Protein AF-A0A2L2SQJ0-F1 (afdb_monomer)

pLDDT: mean 79.24, std 16.62, range [33.16, 96.06]

Foldseek 3Di:
DDDDPVVVPPPDPDDDDDDDDPPPPPPPDDPVNVVVVVVVVVVVVVVVVVVVVVVVVVVVVVVVVVVVLVVVLVVLVVVVVVLVVVLVVLPPVVVLVVLVVVCVVCVVDVVSVVVSVVSVVSNVVSVVVCVVSVVVSVVVVVVSVVVVVVD

Structure (mmCIF, N/CA/C/O backbone):
data_AF-A0A2L2SQJ0-F1
#
_entry.id   AF-A0A2L2SQJ0-F1
#
loop_
_atom_site.group_PDB
_atom_site.id
_atom_site.type_symbol
_atom_site.label_atom_id
_atom_site.label_alt_id
_atom_site.label_comp_id
_atom_site.label_asym_id
_atom_site.label_entity_id
_atom_site.label_seq_id
_atom_site.pdbx_PDB_ins_code
_atom_site.Cartn_x
_atom_site.Cartn_y
_atom_site.Cartn_z
_atom_site.occupancy
_atom_site.B_iso_or_equiv
_atom_site.auth_seq_id
_atom_site.auth_comp_id
_atom_site.auth_asym_id
_atom_site.auth_atom_id
_atom_site.pdbx_PDB_model_num
ATOM 1 N N . MET A 1 1 ? 23.913 19.369 -49.524 1.00 33.16 1 MET A N 1
ATOM 2 C CA . MET A 1 1 ? 22.709 18.789 -48.890 1.00 33.16 1 MET A CA 1
ATOM 3 C C . MET A 1 1 ? 22.679 17.298 -49.191 1.00 33.16 1 MET A C 1
ATOM 5 O O . MET A 1 1 ? 22.721 16.979 -50.375 1.00 33.16 1 MET A O 1
ATOM 9 N N . PRO A 1 2 ? 22.687 16.391 -48.198 1.00 42.44 2 PRO A N 1
ATOM 10 C CA . PRO A 1 2 ? 22.600 14.960 -48.468 1.00 42.44 2 PRO A CA 1
ATOM 11 C C . PRO A 1 2 ? 21.131 14.543 -48.624 1.00 42.44 2 PRO A C 1
ATOM 13 O O . PRO A 1 2 ? 20.266 14.949 -47.846 1.00 42.44 2 PRO A O 1
ATOM 16 N N . LEU A 1 3 ? 20.850 13.772 -49.674 1.00 44.19 3 LEU A N 1
ATOM 17 C CA . LEU A 1 3 ? 19.524 13.240 -49.978 1.00 44.19 3 LEU A CA 1
ATOM 18 C C . LEU A 1 3 ? 19.154 12.162 -48.954 1.00 44.19 3 LEU A C 1
ATOM 20 O O . LEU A 1 3 ? 19.859 11.176 -48.778 1.00 44.19 3 LEU A O 1
ATOM 24 N N . SER A 1 4 ? 18.031 12.383 -48.273 1.00 62.31 4 SER A N 1
ATOM 25 C CA . SER A 1 4 ? 17.429 11.460 -47.312 1.00 62.31 4 SER A CA 1
ATOM 26 C C . SER A 1 4 ? 17.018 10.139 -47.980 1.00 62.31 4 SER A C 1
ATOM 28 O O . SER A 1 4 ? 16.470 10.132 -49.087 1.00 62.31 4 SER A O 1
ATOM 30 N N . ILE A 1 5 ? 17.178 9.037 -47.238 1.00 59.03 5 ILE A N 1
ATOM 31 C CA . ILE A 1 5 ? 16.696 7.669 -47.527 1.00 59.03 5 ILE A CA 1
ATOM 32 C C . ILE A 1 5 ? 15.211 7.626 -47.952 1.00 59.03 5 ILE A C 1
ATOM 34 O O . ILE A 1 5 ? 14.778 6.683 -48.613 1.00 59.03 5 ILE A O 1
ATOM 38 N N . LYS A 1 6 ? 14.428 8.683 -47.685 1.00 53.22 6 LYS A N 1
ATOM 39 C CA . LYS A 1 6 ? 13.065 8.854 -48.220 1.00 53.22 6 LYS A CA 1
ATOM 40 C C . LYS A 1 6 ? 12.962 8.747 -49.749 1.00 53.22 6 LYS A C 1
ATOM 42 O O . LYS A 1 6 ? 11.881 8.428 -50.237 1.00 53.22 6 LYS A O 1
ATOM 47 N N . SER A 1 7 ? 14.035 8.985 -50.5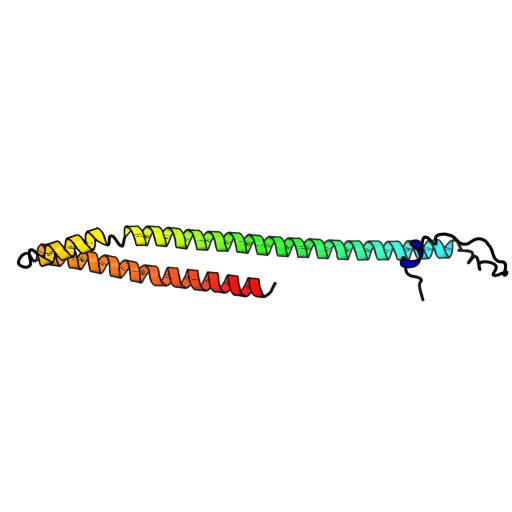08 1.00 54.38 7 SER A N 1
ATOM 48 C CA . SER A 1 7 ? 13.983 8.888 -51.977 1.00 54.38 7 SER A CA 1
ATOM 49 C C . SER A 1 7 ? 13.904 7.451 -52.515 1.00 54.38 7 SER A C 1
ATOM 51 O O . SER A 1 7 ? 13.405 7.259 -53.621 1.00 54.38 7 SER A O 1
ATOM 53 N N . MET A 1 8 ? 14.301 6.436 -51.737 1.00 56.53 8 MET A N 1
ATOM 54 C CA . MET A 1 8 ? 14.323 5.039 -52.201 1.00 56.53 8 MET A CA 1
ATOM 55 C C . MET A 1 8 ? 12.944 4.358 -52.236 1.00 56.53 8 MET A C 1
ATOM 57 O O . MET A 1 8 ? 12.812 3.287 -52.816 1.00 56.53 8 MET A O 1
ATOM 61 N N . PHE A 1 9 ? 11.901 4.977 -51.668 1.00 50.19 9 PHE A N 1
ATOM 62 C CA . PHE A 1 9 ? 10.559 4.380 -51.567 1.00 50.19 9 PHE A CA 1
ATOM 63 C C . PHE A 1 9 ? 9.491 5.049 -52.446 1.00 50.19 9 PHE A C 1
ATOM 65 O O . PHE A 1 9 ? 8.297 4.846 -52.235 1.00 50.19 9 PHE A O 1
ATOM 72 N N . SER A 1 10 ? 9.883 5.831 -53.455 1.00 49.12 10 SER A N 1
ATOM 73 C CA . SER A 1 10 ? 8.925 6.350 -54.439 1.00 49.12 10 SER A CA 1
ATOM 74 C C . SER A 1 10 ? 8.737 5.360 -55.590 1.00 49.12 10 SER A C 1
ATOM 76 O O . SER A 1 10 ? 9.353 5.492 -56.644 1.00 49.12 10 SER A O 1
ATOM 78 N N . LEU A 1 11 ? 7.853 4.377 -55.396 1.00 45.09 11 LEU A N 1
ATOM 79 C CA . LEU A 1 11 ? 7.284 3.592 -56.493 1.00 45.09 11 LEU A CA 1
ATOM 80 C C . LEU A 1 11 ? 6.398 4.533 -57.335 1.00 45.09 11 LEU A C 1
ATOM 82 O O . LEU A 1 11 ? 5.225 4.748 -57.022 1.00 45.09 11 LEU A O 1
ATOM 86 N N . LYS A 1 12 ? 6.955 5.152 -58.380 1.00 49.97 12 LYS A N 1
ATOM 87 C CA . LYS A 1 12 ? 6.146 5.856 -59.382 1.00 49.97 12 LYS A CA 1
ATOM 88 C C . LYS A 1 12 ? 5.459 4.807 -60.256 1.00 49.97 12 LYS A C 1
ATOM 90 O O . LYS A 1 12 ? 6.095 4.175 -61.093 1.00 49.97 12 LYS A O 1
ATOM 95 N N . LYS A 1 13 ? 4.163 4.613 -60.009 1.00 46.69 13 LYS A N 1
ATOM 96 C CA . LYS A 1 13 ? 3.233 3.985 -60.950 1.00 46.69 13 LYS A CA 1
ATOM 97 C C . LYS A 1 13 ? 3.153 4.839 -62.220 1.00 46.69 13 LYS A C 1
ATOM 99 O O . LYS A 1 13 ? 3.061 6.058 -62.113 1.00 46.69 13 LYS A O 1
ATOM 104 N N . ASP A 1 14 ? 3.190 4.158 -63.361 1.00 46.44 14 ASP A N 1
ATOM 105 C CA . ASP A 1 14 ? 2.642 4.523 -64.671 1.00 46.44 14 ASP A CA 1
ATOM 106 C C . ASP A 1 14 ? 2.778 5.981 -65.139 1.00 46.44 14 ASP A C 1
ATOM 108 O O . ASP A 1 14 ? 1.966 6.815 -64.762 1.00 46.44 14 ASP A O 1
ATOM 112 N N . MET A 1 15 ? 3.695 6.251 -66.081 1.00 39.00 15 MET A N 1
ATOM 113 C CA . MET A 1 15 ? 3.410 7.040 -67.297 1.00 39.00 15 MET A CA 1
ATOM 114 C C . MET A 1 15 ? 4.435 6.718 -68.404 1.00 39.00 15 MET A C 1
ATOM 116 O O . MET A 1 15 ? 5.640 6.686 -68.168 1.00 39.00 15 MET A O 1
ATOM 120 N N . ALA A 1 16 ? 3.917 6.461 -69.608 1.00 39.16 16 ALA A N 1
ATOM 121 C CA . ALA A 1 16 ? 4.632 6.180 -70.857 1.00 39.16 16 ALA A CA 1
ATOM 122 C C . ALA A 1 16 ? 5.441 7.401 -71.380 1.00 39.16 16 ALA A C 1
ATOM 124 O O . ALA A 1 16 ? 5.247 8.514 -70.885 1.00 39.16 16 ALA A O 1
ATOM 125 N N . PRO A 1 17 ? 6.354 7.226 -72.361 1.00 46.12 17 PRO A N 1
ATOM 126 C CA . PRO A 1 17 ? 7.537 8.066 -72.503 1.00 46.12 17 PRO A CA 1
ATOM 127 C C . PRO A 1 17 ? 7.242 9.359 -73.265 1.00 46.12 17 PRO A C 1
ATOM 129 O O . PRO A 1 17 ? 6.619 9.341 -74.328 1.00 46.12 17 PRO A O 1
ATOM 132 N N . LYS A 1 18 ? 7.766 10.480 -72.762 1.00 39.72 18 LYS A N 1
ATOM 133 C CA . LYS A 1 18 ? 8.035 11.658 -73.586 1.00 39.72 18 LYS A CA 1
ATOM 134 C C . LYS A 1 18 ? 9.467 12.124 -73.365 1.00 39.72 18 LYS A C 1
ATOM 136 O O . LYS A 1 18 ? 9.903 12.343 -72.242 1.00 39.72 18 LYS A O 1
ATOM 141 N N . SER A 1 19 ? 10.142 12.183 -74.500 1.00 45.75 19 SER A N 1
ATOM 142 C CA . SER A 1 19 ? 11.443 12.746 -74.813 1.00 45.75 19 SER A CA 1
ATOM 143 C C . SER A 1 19 ? 11.666 14.134 -74.220 1.00 45.75 19 SER A C 1
ATOM 145 O O . SER A 1 19 ? 10.894 15.040 -74.516 1.00 45.75 19 SER A O 1
ATOM 147 N N . GLU A 1 20 ? 12.758 14.280 -73.480 1.00 43.19 20 GLU A N 1
ATOM 148 C CA . GLU A 1 20 ? 13.725 15.375 -73.579 1.00 43.19 20 GLU A CA 1
ATOM 149 C C . GLU A 1 20 ? 15.006 14.888 -72.887 1.00 43.19 20 GLU A C 1
ATOM 151 O O . GLU A 1 20 ? 14.964 14.241 -71.839 1.00 43.19 20 GLU A O 1
ATOM 156 N N . GLU A 1 21 ? 16.129 15.075 -73.570 1.00 48.62 21 GLU A N 1
ATOM 157 C CA . GLU A 1 21 ? 17.465 14.615 -73.204 1.00 48.62 21 GLU A CA 1
ATOM 158 C C . GLU A 1 21 ? 17.962 15.351 -71.951 1.00 48.62 21 GLU A C 1
ATOM 160 O O . GLU A 1 21 ? 18.689 16.333 -72.030 1.00 48.62 21 GLU A O 1
ATOM 165 N N . GLU A 1 22 ? 17.600 14.861 -70.771 1.00 42.00 22 GLU A N 1
ATOM 166 C CA . GLU A 1 22 ? 18.478 14.972 -69.612 1.00 42.00 22 GLU A CA 1
ATOM 167 C C . GLU A 1 22 ? 19.201 13.636 -69.497 1.00 42.00 22 GLU A C 1
ATOM 169 O O . GLU A 1 22 ? 18.671 12.664 -68.950 1.00 42.00 22 GLU A O 1
ATOM 174 N N . GLU A 1 23 ? 20.410 13.563 -70.067 1.00 41.09 23 GLU A N 1
ATOM 175 C CA . GLU A 1 23 ? 21.350 12.508 -69.702 1.00 41.09 23 GLU A CA 1
ATOM 176 C C . GLU A 1 23 ? 21.356 12.432 -68.170 1.00 41.09 23 GLU A C 1
ATOM 178 O O . GLU A 1 23 ? 21.618 13.450 -67.513 1.00 41.09 23 GLU A O 1
ATOM 183 N N . PRO A 1 24 ? 21.030 11.278 -67.556 1.00 47.62 24 PRO A N 1
ATOM 184 C CA . PRO A 1 24 ? 21.178 11.168 -66.123 1.00 47.62 24 PRO A CA 1
ATOM 185 C C . PRO A 1 24 ? 22.649 11.458 -65.861 1.00 47.62 24 PRO A C 1
ATOM 187 O O . PRO A 1 24 ? 23.511 10.753 -66.381 1.00 47.62 24 PRO A O 1
ATOM 190 N N . ILE A 1 25 ? 22.946 12.513 -65.098 1.00 52.41 25 ILE A N 1
ATOM 191 C CA . ILE A 1 25 ? 24.295 12.747 -64.592 1.00 52.41 25 ILE A CA 1
ATOM 192 C C . ILE A 1 25 ? 24.599 11.537 -63.711 1.00 52.41 25 ILE A C 1
ATOM 194 O O . ILE A 1 25 ? 24.292 11.511 -62.515 1.00 52.41 25 ILE A O 1
ATOM 198 N N . VAL A 1 26 ? 25.150 10.492 -64.327 1.00 54.00 26 VAL A N 1
ATOM 199 C CA . VAL A 1 26 ? 25.660 9.316 -63.652 1.00 54.00 26 VAL A CA 1
ATOM 200 C C . VAL A 1 26 ? 26.899 9.827 -62.949 1.00 54.00 26 VAL A C 1
ATOM 202 O O . VAL A 1 26 ? 27.984 9.887 -63.521 1.00 54.00 26 VAL A O 1
ATOM 205 N N . LYS A 1 27 ? 26.727 10.283 -61.706 1.00 61.47 27 LYS A N 1
ATOM 206 C CA . LYS A 1 27 ? 27.853 10.516 -60.811 1.00 61.47 27 LYS A CA 1
ATOM 207 C C . LYS A 1 27 ? 28.622 9.204 -60.767 1.00 61.47 27 LYS A C 1
ATOM 209 O O . LYS A 1 27 ? 28.145 8.232 -60.184 1.00 61.47 27 LYS A O 1
ATOM 214 N N . SER A 1 28 ? 29.766 9.157 -61.442 1.00 69.31 28 SER A N 1
ATOM 215 C CA . SER A 1 28 ? 30.630 7.989 -61.427 1.00 69.31 28 SER A CA 1
ATOM 216 C C . SER A 1 28 ? 31.212 7.900 -60.024 1.00 69.31 28 SER A C 1
ATOM 218 O O . SER A 1 28 ? 32.145 8.629 -59.686 1.00 69.31 28 SER A O 1
ATOM 220 N N . TYR A 1 29 ? 30.607 7.065 -59.187 1.00 74.69 29 TYR A N 1
ATOM 221 C CA . TYR A 1 29 ? 31.142 6.775 -57.869 1.00 74.69 29 TYR A CA 1
ATOM 222 C C . TYR A 1 29 ? 32.547 6.203 -58.029 1.00 74.69 29 TYR A C 1
ATOM 224 O O . TYR A 1 29 ? 32.767 5.226 -58.749 1.00 74.69 29 TYR A O 1
ATOM 232 N N . THR A 1 30 ? 33.509 6.827 -57.362 1.00 86.38 30 THR A N 1
ATOM 233 C CA . THR A 1 30 ? 34.872 6.318 -57.302 1.00 86.38 30 THR A CA 1
ATOM 234 C C . THR A 1 30 ? 34.999 5.325 -56.154 1.00 86.38 30 THR A C 1
ATOM 236 O O . THR A 1 30 ? 34.246 5.349 -55.180 1.00 86.38 30 THR A O 1
ATOM 239 N N . MET A 1 31 ? 36.015 4.466 -56.211 1.00 86.69 31 MET A N 1
ATOM 240 C CA . MET A 1 31 ? 36.330 3.560 -55.101 1.00 86.69 31 MET A CA 1
ATOM 241 C C . MET A 1 31 ? 36.561 4.307 -53.770 1.00 86.69 31 MET A C 1
ATOM 243 O O . MET A 1 31 ? 36.336 3.754 -52.695 1.00 86.69 31 MET A O 1
ATOM 247 N N . ASN A 1 32 ? 36.996 5.570 -53.824 1.00 88.19 32 ASN A N 1
ATOM 248 C CA . ASN A 1 32 ? 37.181 6.404 -52.638 1.00 88.19 32 ASN A CA 1
ATOM 249 C C . ASN A 1 32 ? 35.849 6.875 -52.037 1.00 88.19 32 ASN A C 1
ATOM 251 O O . ASN A 1 32 ? 35.749 6.948 -50.812 1.00 88.19 32 ASN A O 1
ATOM 255 N N . ASP A 1 33 ? 34.827 7.119 -52.861 1.00 89.06 33 ASP A N 1
ATOM 256 C CA . ASP A 1 33 ? 33.484 7.481 -52.391 1.00 89.06 33 ASP A CA 1
ATOM 257 C C . ASP A 1 33 ? 32.858 6.323 -51.604 1.00 89.06 33 ASP A C 1
ATOM 259 O O . ASP A 1 33 ? 32.386 6.522 -50.486 1.00 89.06 33 ASP A O 1
ATOM 263 N N . TYR A 1 34 ? 32.980 5.091 -52.112 1.00 88.94 34 TYR A N 1
ATOM 264 C CA . TYR A 1 34 ? 32.523 3.892 -51.400 1.00 88.94 34 TYR A CA 1
ATOM 265 C C . TYR A 1 34 ? 33.276 3.645 -50.092 1.00 88.94 34 TYR A C 1
ATOM 267 O O . TYR A 1 34 ? 32.673 3.246 -49.098 1.00 88.94 34 TYR A O 1
ATOM 275 N N . LYS A 1 35 ? 34.596 3.875 -50.061 1.00 91.38 35 LYS A N 1
ATOM 276 C CA . LYS A 1 35 ? 35.378 3.746 -48.821 1.00 91.38 35 LYS A CA 1
ATOM 277 C C . LYS A 1 35 ? 34.907 4.737 -47.763 1.00 91.38 35 LYS A C 1
ATOM 279 O O . LYS A 1 35 ? 34.755 4.351 -46.609 1.00 91.38 35 LYS A O 1
ATOM 284 N N . LYS A 1 36 ? 34.663 5.988 -48.158 1.00 92.31 36 LYS A N 1
ATOM 285 C CA . LYS A 1 36 ? 34.181 7.030 -47.252 1.00 92.31 36 LYS A CA 1
ATOM 286 C C . LYS A 1 36 ? 32.783 6.710 -46.725 1.00 92.31 36 LYS A C 1
ATOM 288 O O . LYS A 1 36 ? 32.587 6.720 -45.518 1.00 92.31 36 LYS A O 1
ATOM 293 N N . GLU A 1 37 ? 31.857 6.346 -47.608 1.00 92.00 37 GLU A N 1
ATOM 294 C CA . GLU A 1 37 ? 30.497 5.956 -47.224 1.00 92.00 37 GLU A CA 1
ATOM 295 C C . GLU A 1 37 ? 30.495 4.754 -46.268 1.00 92.00 37 GLU A C 1
ATOM 297 O O . GLU A 1 37 ? 29.756 4.740 -45.291 1.00 92.00 37 GLU A O 1
ATOM 302 N N . ASN A 1 38 ? 31.375 3.772 -46.481 1.00 93.56 38 ASN A N 1
ATOM 303 C CA . ASN A 1 38 ? 31.487 2.617 -45.592 1.00 93.56 38 ASN A CA 1
ATOM 304 C C . ASN A 1 38 ? 32.011 3.000 -44.191 1.00 93.56 38 ASN A C 1
ATOM 306 O O . ASN A 1 38 ? 31.525 2.480 -43.189 1.00 93.56 38 ASN A O 1
ATOM 310 N N . GLU A 1 39 ? 32.968 3.927 -44.089 1.00 94.31 39 GLU A N 1
ATOM 311 C CA . GLU A 1 39 ? 33.427 4.441 -42.787 1.00 94.31 39 GLU A CA 1
ATOM 312 C C . GLU A 1 39 ? 32.368 5.309 -42.088 1.00 94.31 39 GLU A C 1
ATOM 314 O O . GLU A 1 39 ? 32.177 5.184 -40.874 1.00 94.31 39 GLU A O 1
ATOM 319 N N . ASP A 1 40 ? 31.621 6.116 -42.847 1.00 94.12 40 ASP A N 1
ATOM 320 C CA . ASP A 1 40 ? 30.501 6.909 -42.329 1.00 94.12 40 ASP A CA 1
ATOM 321 C C . ASP A 1 40 ? 29.392 5.985 -41.787 1.00 94.12 40 ASP A C 1
ATOM 323 O O . ASP A 1 40 ? 28.925 6.164 -40.658 1.00 94.12 40 ASP A O 1
ATOM 327 N N . LEU A 1 41 ? 29.046 4.922 -42.525 1.00 94.31 41 LEU A N 1
ATOM 328 C CA . LEU A 1 41 ? 28.074 3.910 -42.098 1.00 94.31 41 LEU A CA 1
ATOM 329 C C . LEU A 1 41 ? 28.540 3.140 -40.857 1.00 94.31 41 LEU A C 1
ATOM 331 O O . LEU A 1 41 ? 27.739 2.889 -39.958 1.00 94.31 41 LEU A O 1
ATOM 335 N N . LYS A 1 42 ? 29.827 2.785 -40.752 1.00 95.44 42 LYS A N 1
ATOM 336 C CA . LYS A 1 42 ? 30.372 2.158 -39.533 1.00 95.44 42 LYS A CA 1
ATOM 337 C C . LYS A 1 42 ? 30.251 3.081 -38.323 1.00 95.44 42 LYS A C 1
ATOM 339 O O . LYS A 1 42 ? 29.880 2.618 -37.240 1.00 95.44 42 LYS A O 1
ATOM 344 N N . CYS A 1 43 ? 30.543 4.371 -38.496 1.00 94.69 43 CYS A N 1
ATOM 345 C CA . CYS A 1 43 ? 30.363 5.367 -37.443 1.00 94.69 43 CYS A CA 1
ATOM 346 C C . CYS A 1 43 ? 28.891 5.472 -37.025 1.00 94.69 43 CYS A C 1
ATOM 348 O O . CYS A 1 43 ? 28.591 5.444 -35.830 1.00 94.69 43 CYS A O 1
ATOM 350 N N . GLU A 1 44 ? 27.970 5.531 -37.987 1.00 95.88 44 GLU A N 1
ATOM 351 C CA . GLU A 1 44 ? 26.534 5.614 -37.715 1.00 95.88 44 GLU A CA 1
ATOM 352 C C . GLU A 1 44 ? 26.007 4.356 -37.012 1.00 95.88 44 GLU A C 1
ATOM 354 O O . GLU A 1 44 ? 25.312 4.467 -36.001 1.00 95.88 44 GLU A O 1
ATOM 359 N N . ILE A 1 45 ? 26.411 3.160 -37.457 1.00 95.12 45 ILE A N 1
ATOM 360 C CA . ILE A 1 45 ? 26.074 1.888 -36.798 1.00 95.12 45 ILE A CA 1
ATOM 361 C C . ILE A 1 45 ? 26.529 1.904 -35.338 1.00 95.12 45 ILE A C 1
ATOM 363 O O . ILE A 1 45 ? 25.756 1.531 -34.455 1.00 95.12 45 ILE A O 1
ATOM 367 N N . LYS A 1 46 ? 27.752 2.369 -35.061 1.00 96.06 46 LYS A N 1
ATOM 368 C CA . LYS A 1 46 ? 28.273 2.450 -33.691 1.00 96.06 46 LYS A CA 1
ATOM 369 C C . LYS A 1 46 ? 27.440 3.400 -32.826 1.00 96.06 46 LYS A C 1
ATOM 371 O O . LYS A 1 46 ? 27.059 3.040 -31.713 1.00 96.06 46 LYS A O 1
ATOM 376 N N . ILE A 1 47 ? 27.097 4.580 -33.346 1.00 96.00 47 ILE A N 1
ATOM 377 C CA . ILE A 1 47 ? 26.254 5.555 -32.637 1.00 96.00 47 ILE A CA 1
ATOM 378 C C . ILE A 1 47 ? 24.867 4.966 -32.361 1.00 96.00 47 ILE A C 1
ATOM 380 O O . ILE A 1 47 ? 24.356 5.079 -31.246 1.00 96.00 47 ILE A O 1
ATOM 384 N N . LEU A 1 48 ? 24.260 4.308 -33.350 1.00 95.00 48 LEU A N 1
ATOM 385 C CA . LEU A 1 48 ? 22.949 3.677 -33.202 1.00 95.00 48 LEU A CA 1
ATOM 386 C C . LEU A 1 48 ? 22.978 2.537 -32.178 1.00 95.00 48 LEU A C 1
ATOM 388 O O . LEU A 1 48 ? 22.055 2.426 -31.373 1.00 95.00 48 LEU A O 1
ATOM 392 N N . GLN A 1 49 ? 24.042 1.731 -32.148 1.00 95.56 49 GLN A N 1
ATOM 393 C CA . GLN A 1 49 ? 24.233 0.686 -31.137 1.00 95.56 49 GLN A CA 1
ATOM 394 C C . GLN A 1 49 ? 24.358 1.271 -29.725 1.00 95.56 49 GLN A C 1
ATOM 396 O O . GLN A 1 49 ? 23.718 0.775 -28.793 1.00 95.56 49 GLN A O 1
ATOM 401 N N . GLU A 1 50 ? 25.123 2.350 -29.553 1.00 94.88 50 GLU A N 1
ATOM 402 C CA . GLU A 1 50 ? 25.236 3.047 -28.268 1.00 94.88 50 GLU A CA 1
ATOM 403 C C . GLU A 1 50 ? 23.888 3.638 -27.827 1.00 94.88 50 GLU A C 1
ATOM 405 O O . GLU A 1 50 ? 23.480 3.478 -26.673 1.00 94.88 50 GLU A O 1
ATOM 410 N N . GLN A 1 51 ? 23.152 4.275 -28.742 1.00 95.25 51 GLN A N 1
ATOM 411 C CA . GLN A 1 51 ? 21.822 4.821 -28.460 1.00 95.25 51 GLN A CA 1
ATOM 412 C C . GLN A 1 51 ? 20.811 3.728 -28.102 1.00 95.25 51 GLN A C 1
ATOM 414 O O . GLN A 1 51 ? 20.042 3.898 -27.152 1.00 95.25 51 GLN A O 1
ATOM 419 N N . LEU A 1 52 ? 20.816 2.607 -28.827 1.00 94.56 52 LEU A N 1
ATOM 420 C CA . LEU A 1 52 ? 19.950 1.465 -28.551 1.00 94.56 52 LEU A CA 1
ATOM 421 C C . LEU A 1 52 ? 20.247 0.884 -27.168 1.00 94.56 52 LEU A C 1
ATOM 423 O O . LEU A 1 52 ? 19.323 0.670 -26.387 1.00 94.56 52 LEU A O 1
ATOM 427 N N . THR A 1 53 ? 21.528 0.714 -26.840 1.00 94.31 53 THR A N 1
ATOM 428 C CA . THR A 1 53 ? 21.968 0.206 -25.534 1.00 94.31 53 THR A CA 1
ATOM 429 C C . THR A 1 53 ? 21.499 1.118 -24.403 1.00 94.31 53 THR A C 1
ATOM 431 O O . THR A 1 53 ? 20.925 0.644 -23.425 1.00 94.31 53 THR A O 1
ATOM 434 N N . ARG A 1 54 ? 21.654 2.441 -24.554 1.00 93.69 54 ARG A N 1
ATOM 435 C CA . ARG A 1 54 ? 21.163 3.420 -23.567 1.00 93.69 54 ARG A CA 1
ATOM 436 C C . ARG A 1 54 ? 19.647 3.368 -23.403 1.00 93.69 54 ARG A C 1
ATOM 438 O O . ARG A 1 54 ? 19.159 3.365 -22.280 1.00 93.69 54 ARG A O 1
ATOM 445 N N . ARG A 1 55 ? 18.891 3.306 -24.504 1.00 93.62 55 ARG A N 1
ATOM 446 C CA . ARG A 1 55 ? 17.423 3.189 -24.444 1.00 93.62 55 ARG A CA 1
ATOM 447 C C . ARG A 1 55 ? 16.987 1.901 -23.758 1.00 93.62 55 ARG A C 1
ATOM 449 O O . ARG A 1 55 ? 16.055 1.934 -22.963 1.00 93.62 55 ARG A O 1
ATOM 456 N N . PHE A 1 56 ? 17.667 0.795 -24.048 1.00 93.62 56 PHE A N 1
ATOM 457 C CA . PHE A 1 56 ? 17.390 -0.491 -23.422 1.00 93.62 56 PHE A CA 1
ATOM 458 C C . PHE A 1 56 ? 17.663 -0.455 -21.916 1.00 93.62 56 PHE A C 1
ATOM 460 O O . PHE A 1 56 ? 16.830 -0.910 -21.138 1.00 93.62 56 PHE A O 1
ATOM 467 N N . GLN A 1 57 ? 18.780 0.147 -21.498 1.00 94.62 57 GLN A N 1
ATOM 468 C CA . GLN A 1 57 ? 19.092 0.304 -20.080 1.00 94.62 57 GLN A CA 1
ATOM 469 C C . GLN A 1 57 ? 18.053 1.179 -19.369 1.00 94.62 57 GLN A C 1
ATOM 471 O O . GLN A 1 57 ? 17.496 0.752 -18.366 1.00 94.62 57 GLN A O 1
ATOM 476 N N . ASN A 1 58 ? 17.697 2.331 -19.945 1.00 92.56 58 ASN A N 1
ATOM 477 C CA . ASN A 1 58 ? 16.662 3.199 -19.381 1.00 92.56 58 ASN A CA 1
ATOM 478 C C . ASN A 1 58 ? 15.313 2.473 -19.243 1.00 92.56 58 ASN A C 1
ATOM 480 O O . ASN A 1 58 ? 14.620 2.645 -18.245 1.00 92.56 58 ASN A O 1
ATOM 484 N N . ALA A 1 59 ? 14.930 1.657 -20.232 1.00 90.81 59 ALA A N 1
ATOM 485 C CA . ALA A 1 59 ? 13.698 0.875 -20.166 1.00 90.81 59 ALA A CA 1
ATOM 486 C C . ALA A 1 59 ? 13.739 -0.161 -19.031 1.00 90.81 59 ALA A C 1
ATOM 488 O O . ALA A 1 59 ? 12.752 -0.314 -18.314 1.00 90.81 59 ALA A O 1
ATOM 489 N N . ARG A 1 60 ? 14.885 -0.826 -18.833 1.00 92.12 60 ARG A N 1
ATOM 490 C CA . ARG A 1 60 ? 15.086 -1.761 -17.717 1.00 92.12 60 ARG A CA 1
ATOM 491 C C . ARG A 1 60 ? 15.040 -1.074 -16.360 1.00 92.12 60 ARG A C 1
ATOM 493 O O . ARG A 1 60 ? 14.449 -1.628 -15.440 1.00 92.12 60 ARG A O 1
ATOM 500 N N . ASP A 1 61 ? 15.642 0.103 -16.235 1.00 92.06 61 ASP A N 1
ATOM 501 C CA . ASP A 1 61 ? 15.644 0.856 -14.979 1.00 92.06 61 ASP A CA 1
ATOM 502 C C . ASP A 1 61 ? 14.213 1.287 -14.613 1.00 92.06 61 ASP A C 1
ATOM 504 O O . ASP A 1 61 ? 13.768 1.081 -13.487 1.00 92.06 61 ASP A O 1
ATOM 508 N N . VAL A 1 62 ? 13.434 1.761 -15.595 1.00 89.38 62 VAL A N 1
ATOM 509 C CA . VAL A 1 62 ? 12.009 2.082 -15.403 1.00 89.38 62 VAL A CA 1
ATOM 510 C C . VAL A 1 62 ? 11.195 0.841 -15.024 1.00 89.38 62 VAL A C 1
ATOM 512 O O . VAL A 1 62 ? 10.357 0.905 -14.124 1.00 89.38 62 VAL A O 1
ATOM 515 N N . GLU A 1 63 ? 11.423 -0.299 -15.682 1.00 90.75 63 GLU A N 1
ATOM 516 C CA . GLU A 1 63 ? 10.756 -1.557 -15.327 1.00 90.75 63 GLU A CA 1
ATOM 517 C C . GLU A 1 63 ? 11.076 -1.970 -13.884 1.00 90.75 63 GLU A C 1
ATOM 519 O O . GLU A 1 63 ? 10.175 -2.347 -13.127 1.00 90.75 63 GLU A O 1
ATOM 524 N N . HIS A 1 64 ? 12.341 -1.854 -13.484 1.00 91.56 64 HIS A N 1
ATOM 525 C CA . HIS A 1 64 ? 12.784 -2.155 -12.131 1.00 91.56 64 HIS A CA 1
ATOM 526 C C . HIS A 1 64 ? 12.097 -1.258 -11.092 1.00 91.56 64 HIS A C 1
ATOM 528 O O . HIS A 1 64 ? 11.496 -1.778 -10.149 1.00 91.56 64 HIS A O 1
ATOM 534 N N . ASP A 1 65 ? 12.074 0.058 -11.313 1.00 87.62 65 ASP A N 1
ATOM 535 C CA . ASP A 1 65 ? 11.403 1.027 -10.436 1.00 87.62 65 ASP A CA 1
ATOM 536 C C . ASP A 1 65 ? 9.903 0.721 -10.280 1.00 87.62 65 ASP A C 1
ATOM 538 O O . ASP A 1 65 ? 9.339 0.768 -9.176 1.00 87.62 65 ASP A O 1
ATOM 542 N N . VAL A 1 66 ? 9.232 0.361 -11.381 1.00 87.44 66 VAL A N 1
ATOM 543 C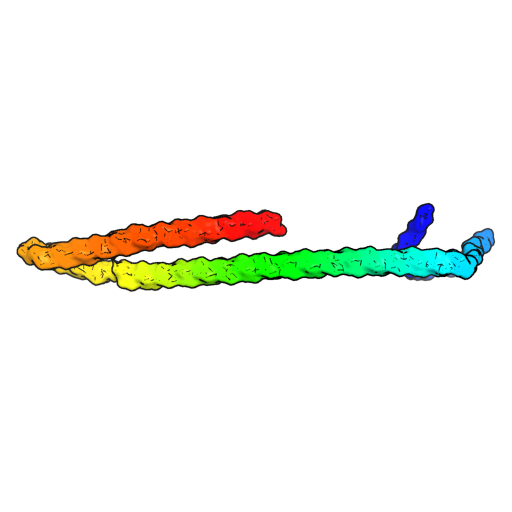 CA . VAL A 1 66 ? 7.814 -0.031 -11.371 1.00 87.44 66 VAL A CA 1
ATOM 544 C C . VAL A 1 66 ? 7.605 -1.305 -10.550 1.00 87.44 66 VAL A C 1
ATOM 546 O O . VAL A 1 66 ? 6.652 -1.383 -9.762 1.00 87.44 66 VAL A O 1
ATOM 549 N N . LEU A 1 67 ? 8.485 -2.300 -10.691 1.00 89.75 67 LEU A N 1
ATOM 550 C CA . LEU A 1 67 ? 8.420 -3.539 -9.916 1.00 89.75 67 LEU A CA 1
ATOM 551 C C . LEU A 1 67 ? 8.648 -3.285 -8.421 1.00 89.75 67 LEU A C 1
ATOM 553 O O . LEU A 1 67 ? 7.867 -3.784 -7.604 1.00 89.75 67 LEU A O 1
ATOM 557 N N . GLU A 1 68 ? 9.636 -2.472 -8.048 1.00 89.81 68 GLU A N 1
ATOM 558 C CA . GLU A 1 68 ? 9.868 -2.091 -6.651 1.00 89.81 68 GLU A CA 1
ATOM 559 C C . GLU A 1 68 ? 8.646 -1.390 -6.049 1.00 89.81 68 GLU A C 1
ATOM 561 O O . GLU A 1 68 ? 8.188 -1.732 -4.951 1.00 89.81 68 GLU A O 1
ATOM 566 N N . HIS A 1 69 ? 8.056 -0.445 -6.785 1.00 85.75 69 HIS A N 1
ATOM 567 C CA . HIS A 1 69 ? 6.833 0.231 -6.363 1.00 85.75 69 HIS A CA 1
ATOM 568 C C . HIS A 1 69 ? 5.661 -0.735 -6.191 1.00 85.75 69 HIS A C 1
ATOM 570 O O . HIS A 1 69 ? 4.935 -0.634 -5.197 1.00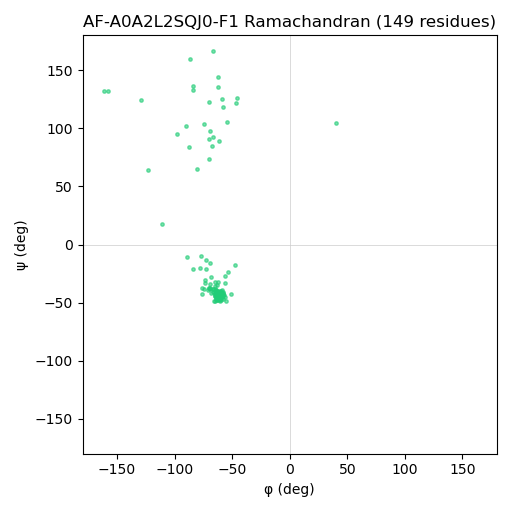 85.75 69 HIS A O 1
ATOM 576 N N . ARG A 1 70 ? 5.498 -1.707 -7.094 1.00 87.25 70 ARG A N 1
ATOM 577 C CA . ARG A 1 70 ? 4.459 -2.739 -6.986 1.00 87.25 70 ARG A CA 1
ATOM 578 C C . ARG A 1 70 ? 4.649 -3.606 -5.742 1.00 87.25 70 ARG A C 1
ATOM 580 O O . ARG A 1 70 ? 3.680 -3.869 -5.027 1.00 87.25 70 ARG A O 1
ATOM 587 N N . VAL A 1 71 ? 5.880 -4.031 -5.457 1.00 90.25 71 VAL A N 1
ATOM 588 C CA . VAL A 1 71 ? 6.205 -4.806 -4.248 1.00 90.25 71 VAL A CA 1
ATOM 589 C C . VAL A 1 71 ? 5.880 -3.998 -2.993 1.00 90.25 71 VAL A C 1
ATOM 591 O O . VAL A 1 71 ? 5.247 -4.516 -2.068 1.00 90.25 71 VAL A O 1
ATOM 594 N N . LEU A 1 72 ? 6.249 -2.715 -2.973 1.00 88.06 72 LEU A N 1
ATOM 595 C CA . LEU A 1 72 ? 5.998 -1.836 -1.836 1.00 88.06 72 LEU A CA 1
ATOM 596 C C . LEU A 1 72 ? 4.504 -1.639 -1.576 1.00 88.06 72 LEU A C 1
ATOM 598 O O . LEU A 1 72 ? 4.062 -1.762 -0.432 1.00 88.06 72 LEU A O 1
ATOM 602 N N . LEU A 1 73 ? 3.732 -1.396 -2.638 1.00 88.19 73 LEU A N 1
ATOM 603 C CA . LEU A 1 73 ? 2.284 -1.226 -2.572 1.00 88.19 73 LEU A CA 1
ATOM 604 C C . LEU A 1 73 ? 1.606 -2.494 -2.043 1.00 88.19 73 LEU A C 1
ATOM 606 O O . LEU A 1 73 ? 0.788 -2.419 -1.128 1.00 88.19 73 LEU A O 1
ATOM 610 N N . ASN A 1 74 ? 2.001 -3.663 -2.555 1.00 88.12 74 ASN A N 1
ATOM 611 C CA . ASN A 1 74 ? 1.494 -4.952 -2.086 1.00 88.12 74 ASN A CA 1
ATOM 612 C C . ASN A 1 74 ? 1.798 -5.177 -0.600 1.00 88.12 74 ASN A C 1
ATOM 614 O O . ASN A 1 74 ? 0.944 -5.665 0.140 1.00 88.12 74 ASN A O 1
ATOM 618 N N . LYS A 1 75 ? 2.995 -4.797 -0.137 1.00 90.56 75 LYS A N 1
ATOM 619 C CA . LYS A 1 75 ? 3.350 -4.875 1.285 1.00 90.56 75 LYS A CA 1
ATOM 620 C C . LYS A 1 75 ? 2.464 -3.957 2.129 1.00 90.56 75 LYS A C 1
ATOM 622 O O . LYS A 1 75 ? 1.961 -4.394 3.159 1.00 90.56 75 LYS A O 1
ATOM 627 N N . THR A 1 76 ? 2.244 -2.715 1.697 1.00 86.81 76 THR A N 1
ATOM 628 C CA . THR A 1 76 ? 1.350 -1.771 2.391 1.00 86.81 76 THR A CA 1
ATOM 629 C C . THR A 1 76 ? -0.091 -2.277 2.434 1.00 86.81 76 THR A C 1
ATOM 631 O O . THR A 1 76 ? -0.722 -2.207 3.485 1.00 86.81 76 THR A O 1
ATOM 634 N N . LEU A 1 77 ? -0.588 -2.858 1.339 1.00 88.81 77 LEU A N 1
ATOM 635 C CA . LEU A 1 77 ? -1.922 -3.453 1.279 1.00 88.81 77 LEU A CA 1
ATOM 636 C C . LEU A 1 77 ? -2.077 -4.606 2.281 1.00 88.81 77 LEU A C 1
ATOM 638 O O . LEU A 1 77 ? -3.053 -4.638 3.022 1.00 88.81 77 LEU A O 1
ATOM 642 N N . ARG A 1 78 ? -1.097 -5.517 2.356 1.00 90.12 78 ARG A N 1
ATOM 643 C CA . ARG A 1 78 ? -1.124 -6.629 3.324 1.00 90.12 78 ARG A CA 1
ATOM 644 C C . ARG A 1 78 ? -1.150 -6.142 4.771 1.00 90.12 78 ARG A C 1
ATOM 646 O O . ARG A 1 78 ? -1.872 -6.709 5.583 1.00 90.12 78 ARG A O 1
ATOM 653 N N . VAL A 1 79 ? -0.385 -5.096 5.093 1.00 88.31 79 VAL A N 1
ATOM 654 C CA . VAL A 1 79 ? -0.395 -4.495 6.438 1.00 88.31 79 VAL A CA 1
ATOM 655 C C . VAL A 1 79 ? -1.779 -3.934 6.765 1.00 88.31 79 VAL A C 1
ATOM 657 O O . VAL A 1 79 ? -2.305 -4.221 7.835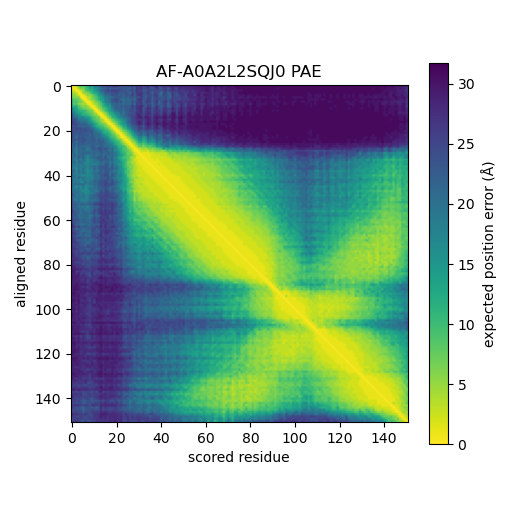 1.00 88.31 79 VAL A O 1
ATOM 660 N N . LEU A 1 80 ? -2.397 -3.202 5.834 1.00 86.19 80 LEU A N 1
ATOM 661 C CA . LEU A 1 80 ? -3.754 -2.679 6.011 1.00 86.19 80 LEU A CA 1
ATOM 662 C C . LEU A 1 80 ? -4.794 -3.793 6.180 1.00 86.19 80 LEU A C 1
ATOM 664 O O . LEU A 1 80 ? -5.632 -3.701 7.067 1.00 86.19 80 LEU A O 1
ATOM 668 N N . GLN A 1 81 ? -4.717 -4.861 5.384 1.00 87.75 81 GLN A N 1
ATOM 669 C CA . GLN A 1 81 ? -5.615 -6.016 5.512 1.00 87.75 81 GLN A CA 1
ATOM 670 C C . GLN A 1 81 ? -5.454 -6.727 6.860 1.00 87.75 81 GLN A C 1
ATOM 672 O O . GLN A 1 81 ? -6.443 -7.100 7.483 1.00 87.75 81 GLN A O 1
ATOM 677 N N . SER A 1 82 ? -4.217 -6.891 7.334 1.00 88.06 82 SER A N 1
ATOM 678 C CA . SER A 1 82 ? -3.951 -7.468 8.655 1.00 88.06 82 SER A CA 1
ATOM 679 C C . SER A 1 82 ? -4.498 -6.587 9.778 1.00 88.06 82 SER A C 1
ATOM 681 O O . SER A 1 82 ? -5.038 -7.112 10.747 1.00 88.06 82 SER A O 1
ATOM 683 N N . LEU A 1 83 ? -4.360 -5.263 9.661 1.00 84.88 83 LEU A N 1
ATOM 684 C CA . LEU A 1 83 ? -4.919 -4.313 10.624 1.00 84.88 83 LEU A CA 1
ATOM 685 C C . LEU A 1 83 ? -6.442 -4.350 10.638 1.00 84.88 83 LEU A C 1
ATOM 687 O O . LEU A 1 83 ? -7.025 -4.344 11.713 1.00 84.88 83 LEU A O 1
ATOM 691 N N . ASP A 1 84 ? -7.078 -4.419 9.471 1.00 82.69 84 ASP A N 1
ATOM 692 C CA . ASP A 1 84 ? -8.533 -4.523 9.349 1.00 82.69 84 ASP A CA 1
ATOM 693 C C . ASP A 1 84 ? -9.060 -5.806 10.014 1.00 82.69 84 ASP A C 1
ATOM 695 O O . ASP A 1 84 ? -10.004 -5.767 10.801 1.00 82.69 84 ASP A O 1
ATOM 699 N N . GLN A 1 85 ? -8.374 -6.936 9.808 1.00 84.44 85 GLN A N 1
ATOM 700 C CA . GLN A 1 85 ? -8.689 -8.195 10.493 1.00 84.44 85 GLN A CA 1
ATOM 701 C C . GLN A 1 85 ? -8.504 -8.101 12.013 1.00 84.44 85 GLN A C 1
ATOM 703 O O . GLN A 1 85 ? -9.360 -8.570 12.765 1.00 84.44 85 GLN A O 1
ATOM 708 N N . GLN A 1 86 ? -7.408 -7.493 12.477 1.00 81.12 86 GLN A N 1
ATOM 709 C CA . GLN A 1 86 ? -7.153 -7.291 13.907 1.00 81.12 86 GLN A CA 1
ATOM 710 C C . GLN A 1 86 ? -8.203 -6.371 14.535 1.00 81.12 86 GLN A C 1
ATOM 712 O O . GLN A 1 86 ? -8.765 -6.714 15.569 1.00 81.12 86 GLN A O 1
ATOM 717 N N . LEU A 1 87 ? -8.533 -5.253 13.887 1.00 76.06 87 LEU A N 1
ATOM 718 C CA . LEU A 1 87 ? -9.585 -4.337 14.322 1.00 76.06 87 LEU A CA 1
ATOM 719 C C . LEU A 1 87 ? -10.951 -5.021 14.355 1.00 76.06 87 LEU A C 1
ATOM 721 O O . LEU A 1 87 ? -11.688 -4.832 15.317 1.00 76.06 87 LEU A O 1
ATOM 725 N N . GLY A 1 88 ? -11.275 -5.855 13.365 1.00 73.44 88 GLY A N 1
ATOM 726 C CA . GLY A 1 88 ? -12.505 -6.648 13.358 1.00 73.44 88 GLY A CA 1
ATOM 727 C C . GLY A 1 88 ? -12.581 -7.662 14.504 1.00 73.44 88 GLY A C 1
ATOM 728 O O . GLY A 1 88 ? -13.661 -7.892 15.044 1.00 73.44 88 GLY A O 1
ATOM 729 N N . ALA A 1 89 ? -11.446 -8.240 14.909 1.00 73.44 89 ALA A N 1
ATOM 730 C CA . ALA A 1 89 ? -11.370 -9.153 16.050 1.00 73.44 89 ALA A CA 1
ATOM 731 C C . ALA A 1 89 ? -11.420 -8.422 17.406 1.00 73.44 89 ALA A C 1
ATOM 733 O O . ALA A 1 89 ? -12.029 -8.916 18.353 1.00 73.44 89 ALA A O 1
ATOM 734 N N . ILE A 1 90 ? -10.786 -7.252 17.502 1.00 69.38 90 ILE A N 1
ATOM 735 C CA . ILE A 1 90 ? -10.705 -6.437 18.722 1.00 69.38 90 ILE A CA 1
ATOM 736 C C . ILE A 1 90 ? -12.022 -5.707 18.985 1.00 69.38 90 ILE A C 1
ATOM 738 O O . ILE A 1 90 ? -12.502 -5.651 20.120 1.00 69.38 90 ILE A O 1
ATOM 742 N N . TYR A 1 91 ? -12.628 -5.155 17.936 1.00 70.38 91 TYR A N 1
ATOM 743 C CA . TYR A 1 91 ? -13.921 -4.498 18.002 1.00 70.38 91 TYR A CA 1
ATOM 744 C C . TYR A 1 91 ? -15.041 -5.547 17.982 1.00 70.38 91 TYR A C 1
ATOM 746 O O . TYR A 1 91 ? -15.864 -5.602 17.065 1.00 70.38 91 TYR A O 1
ATOM 754 N N . ASP A 1 92 ? -15.101 -6.377 19.030 1.00 75.56 92 ASP A N 1
ATOM 755 C CA . ASP A 1 92 ? -16.248 -7.246 19.306 1.00 75.56 92 ASP A CA 1
ATOM 756 C C . ASP A 1 92 ? -17.439 -6.391 19.759 1.00 75.56 92 ASP A C 1
ATOM 758 O O . ASP A 1 92 ? -17.824 -6.339 20.933 1.00 75.56 92 ASP A O 1
ATOM 762 N N . ARG A 1 93 ? -18.031 -5.683 18.793 1.00 74.75 93 ARG A N 1
ATOM 763 C CA . ARG A 1 93 ? -19.171 -4.788 18.994 1.00 74.75 93 ARG A CA 1
ATOM 764 C C . ARG A 1 93 ? -20.291 -5.487 19.758 1.00 74.75 93 ARG A C 1
ATOM 766 O O . ARG A 1 93 ? -20.852 -4.907 20.682 1.00 74.75 93 ARG A O 1
ATOM 773 N N . LYS A 1 94 ? -20.580 -6.745 19.407 1.00 80.00 94 LYS A N 1
ATOM 774 C CA . LYS A 1 94 ? -21.648 -7.535 20.033 1.00 80.00 94 LYS A CA 1
ATOM 775 C C . LYS A 1 94 ? -21.294 -7.931 21.468 1.00 80.00 94 LYS A C 1
ATOM 777 O O . LYS A 1 94 ? -22.177 -7.925 22.323 1.00 80.00 94 LYS A O 1
ATOM 782 N N . GLY A 1 95 ? -20.044 -8.283 21.757 1.00 83.81 95 GLY A N 1
ATOM 783 C CA . GLY A 1 95 ? -19.590 -8.607 23.113 1.00 83.81 95 GLY A CA 1
ATOM 784 C C . GLY A 1 95 ? -19.538 -7.395 24.040 1.00 83.81 95 GLY A C 1
ATOM 785 O O . GLY A 1 95 ? -19.914 -7.512 25.210 1.00 83.81 95 GLY A O 1
ATOM 786 N N . ILE A 1 96 ? -19.139 -6.233 23.517 1.00 85.06 96 ILE A N 1
ATOM 787 C CA . ILE A 1 96 ? -19.176 -4.952 24.236 1.00 85.06 96 ILE A CA 1
ATOM 788 C C . ILE A 1 96 ? -20.629 -4.557 24.518 1.00 85.06 96 ILE A C 1
ATOM 790 O O . ILE A 1 96 ? -20.976 -4.285 25.665 1.00 85.06 96 ILE A O 1
ATOM 794 N N . GLU A 1 97 ? -21.503 -4.606 23.511 1.00 85.62 97 GLU A N 1
ATOM 795 C CA . GLU A 1 97 ? -22.926 -4.278 23.649 1.00 85.62 97 GLU A CA 1
ATOM 796 C C . GLU A 1 97 ? -23.627 -5.199 24.657 1.00 85.62 97 GLU A C 1
ATOM 798 O O . GLU A 1 97 ? -24.309 -4.722 25.561 1.00 85.62 97 GLU A O 1
ATOM 803 N N . LYS A 1 98 ? -23.369 -6.513 24.604 1.00 89.12 98 LYS A N 1
ATOM 804 C CA . LYS A 1 98 ? -23.864 -7.464 25.614 1.00 89.12 98 LYS A CA 1
ATOM 805 C C . LYS A 1 98 ? -23.370 -7.135 27.023 1.00 89.12 98 LYS A C 1
ATOM 807 O O . LYS A 1 98 ? -24.146 -7.259 27.968 1.00 89.12 98 LYS A O 1
ATOM 812 N N . ALA A 1 99 ? -22.103 -6.751 27.184 1.00 87.06 99 ALA A N 1
ATOM 813 C CA . ALA A 1 99 ? -21.552 -6.391 28.491 1.00 87.06 99 ALA A CA 1
ATOM 814 C C . ALA A 1 99 ? -22.192 -5.106 29.040 1.00 87.06 99 ALA A C 1
ATOM 816 O O . ALA A 1 99 ? -22.545 -5.057 30.217 1.00 87.06 99 ALA A O 1
ATOM 817 N N . ILE A 1 100 ? -22.417 -4.106 28.182 1.00 87.94 100 ILE A N 1
ATOM 818 C CA . ILE A 1 100 ? -23.115 -2.864 28.540 1.00 87.94 100 ILE A CA 1
ATOM 819 C C . ILE A 1 100 ? -24.565 -3.157 28.940 1.00 87.94 100 ILE A C 1
ATOM 821 O O . ILE A 1 100 ? -25.003 -2.713 29.997 1.00 87.94 100 ILE A O 1
ATOM 825 N N . VAL A 1 101 ? -25.294 -3.948 28.146 1.00 90.50 101 VAL A N 1
ATOM 826 C CA . VAL A 1 101 ? -26.686 -4.326 28.441 1.00 90.50 101 VAL A CA 1
ATOM 827 C C . VAL A 1 101 ? -26.779 -5.113 29.750 1.00 90.50 101 VAL A C 1
ATOM 829 O O . VAL A 1 101 ? -27.644 -4.823 30.571 1.00 90.50 101 VAL A O 1
ATOM 832 N N . LYS A 1 102 ? -25.859 -6.054 30.011 1.00 90.19 102 LYS A N 1
ATOM 833 C CA . LYS A 1 102 ? -25.790 -6.762 31.303 1.00 90.19 102 LYS A CA 1
ATOM 834 C C . LYS A 1 102 ? -25.550 -5.807 32.473 1.00 90.19 102 LYS A C 1
ATOM 836 O O . LYS A 1 102 ? -26.245 -5.893 33.481 1.00 90.19 102 LYS A O 1
ATOM 841 N N . ALA A 1 103 ? -24.614 -4.869 32.332 1.00 87.88 103 ALA A N 1
ATOM 842 C CA . ALA A 1 103 ? -24.340 -3.865 33.358 1.00 87.88 103 ALA A CA 1
ATOM 843 C C . ALA A 1 103 ? -25.523 -2.904 33.589 1.00 87.88 103 ALA A C 1
ATOM 845 O O . ALA A 1 103 ? -25.724 -2.444 34.714 1.00 87.88 103 ALA A O 1
ATOM 846 N N . ALA A 1 104 ? -26.300 -2.607 32.542 1.00 85.69 104 ALA A N 1
ATOM 847 C CA . ALA A 1 104 ? -27.497 -1.772 32.615 1.00 85.69 104 ALA A CA 1
ATOM 848 C C . ALA A 1 104 ? -28.680 -2.502 33.273 1.00 85.69 104 ALA A C 1
ATOM 850 O O . ALA A 1 104 ? -29.400 -1.897 34.065 1.00 85.69 104 ALA A O 1
ATOM 851 N N . ASN A 1 105 ? -28.845 -3.798 32.992 1.00 90.25 105 ASN A N 1
ATOM 852 C CA . ASN A 1 105 ? -29.909 -4.629 33.560 1.00 90.25 105 ASN A CA 1
ATOM 853 C C . ASN A 1 105 ? -29.657 -4.987 35.033 1.00 90.25 105 ASN A C 1
ATOM 855 O O . ASN A 1 105 ? -30.606 -5.127 35.801 1.00 90.25 105 ASN A O 1
ATOM 859 N N . GLU A 1 106 ? -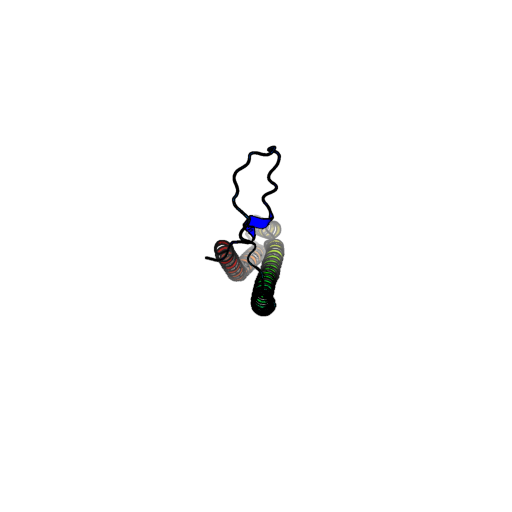28.392 -5.096 35.452 1.00 89.06 106 GLU A N 1
ATOM 860 C CA . GLU A 1 106 ? -28.012 -5.447 36.827 1.00 89.06 106 GLU A CA 1
ATOM 861 C C . GLU A 1 106 ? -27.101 -4.377 37.467 1.00 89.06 106 GLU A C 1
ATOM 863 O O . GLU A 1 106 ? -25.950 -4.638 37.830 1.00 89.06 106 GLU A O 1
ATOM 868 N N . PRO A 1 107 ? -27.605 -3.144 37.673 1.00 79.00 107 PRO A N 1
ATOM 869 C CA . PRO A 1 107 ? -26.782 -1.988 38.037 1.00 79.00 107 PRO A CA 1
ATOM 870 C C . PRO A 1 107 ? -26.189 -2.056 39.452 1.00 79.00 107 PRO A C 1
ATOM 872 O O . PRO A 1 107 ? -25.273 -1.287 39.768 1.00 79.00 107 PRO A O 1
ATOM 875 N N . LYS A 1 108 ? -26.710 -2.946 40.308 1.00 86.06 108 LYS A N 1
ATOM 876 C CA . LYS A 1 108 ? -26.232 -3.173 41.682 1.00 86.06 108 LYS A CA 1
ATOM 877 C C . LYS A 1 108 ? -24.958 -4.025 41.727 1.00 86.06 108 LYS A C 1
ATOM 879 O O . LYS A 1 108 ? -24.226 -3.961 42.709 1.00 86.06 108 LYS A O 1
ATOM 884 N N . LEU A 1 109 ? -24.666 -4.788 40.671 1.00 85.88 109 LEU A N 1
ATOM 885 C CA . LEU A 1 109 ? -23.472 -5.624 40.593 1.00 85.88 109 LEU A CA 1
ATOM 886 C C . LEU A 1 109 ? -22.313 -4.835 39.982 1.00 85.88 109 LEU A C 1
ATOM 888 O O . LEU A 1 109 ? -22.205 -4.659 38.769 1.00 85.88 109 LEU A O 1
ATOM 892 N N . ILE A 1 110 ? -21.405 -4.386 40.851 1.00 87.31 110 ILE A N 1
ATOM 893 C CA . ILE A 1 110 ? -20.194 -3.636 40.476 1.00 87.31 110 ILE A CA 1
ATOM 894 C C . ILE A 1 110 ? -19.336 -4.421 39.469 1.00 87.31 110 ILE A C 1
ATOM 896 O O . ILE A 1 110 ? -18.742 -3.825 38.572 1.00 87.31 110 ILE A O 1
ATOM 900 N N . TYR A 1 111 ? -19.328 -5.753 39.570 1.00 90.06 111 TYR A N 1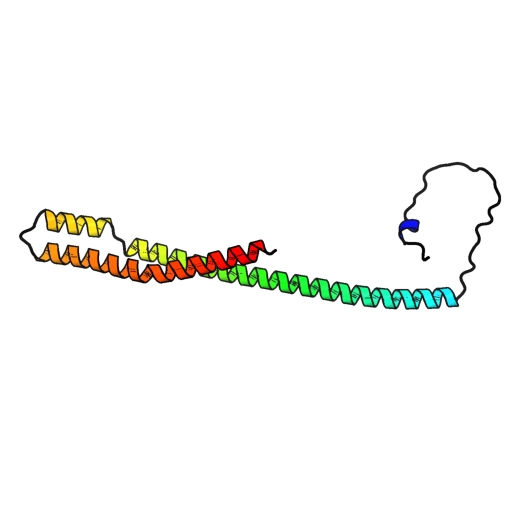
ATOM 901 C CA . TYR A 1 111 ? -18.593 -6.639 38.667 1.00 90.06 111 TYR A CA 1
ATOM 902 C C . TYR A 1 111 ? -18.948 -6.414 37.187 1.00 90.06 111 TYR A C 1
ATOM 904 O O . TYR A 1 111 ? -18.049 -6.215 36.372 1.00 90.06 111 TYR A O 1
ATOM 912 N N . TYR A 1 112 ? -20.237 -6.354 36.836 1.00 87.38 112 TYR A N 1
ATOM 913 C CA . TYR A 1 112 ? -20.651 -6.181 35.438 1.00 87.38 112 TYR A CA 1
ATOM 914 C C . TYR A 1 112 ? -20.313 -4.796 34.888 1.00 87.38 112 TYR A C 1
ATOM 916 O O . TYR A 1 112 ? -19.924 -4.671 33.727 1.00 87.38 112 TYR A O 1
ATOM 924 N N . LYS A 1 113 ? -20.376 -3.757 35.729 1.00 86.31 113 LYS A N 1
ATOM 925 C CA . LYS A 1 113 ? -19.905 -2.413 35.361 1.00 86.31 113 LYS A CA 1
ATOM 926 C C . LYS A 1 113 ? -18.403 -2.404 35.082 1.00 86.31 113 LYS A C 1
ATOM 928 O O . LYS A 1 113 ? -17.980 -1.842 34.075 1.00 86.31 113 LYS A O 1
ATOM 933 N N . ALA A 1 114 ? -17.607 -3.048 35.937 1.00 88.25 114 ALA A N 1
ATOM 934 C CA . ALA A 1 114 ? -16.161 -3.147 35.754 1.00 88.25 114 ALA A CA 1
ATOM 935 C C . ALA A 1 114 ? -15.795 -3.937 34.486 1.00 88.25 114 ALA A C 1
ATOM 937 O O . ALA A 1 114 ? -14.899 -3.529 33.747 1.00 88.25 114 ALA A O 1
ATOM 938 N N . GLU A 1 115 ? -16.511 -5.026 34.191 1.00 88.88 115 GLU A N 1
ATOM 939 C CA . GLU A 1 115 ? -16.303 -5.821 32.977 1.00 88.88 115 GLU A CA 1
ATOM 940 C C . GLU A 1 115 ? -16.624 -5.020 31.704 1.00 88.88 115 GLU A C 1
ATOM 942 O O . GLU A 1 115 ? -15.818 -4.997 30.770 1.00 88.88 115 GLU A O 1
ATOM 947 N N . ALA A 1 116 ? -17.765 -4.322 31.678 1.00 87.50 116 ALA A N 1
ATOM 948 C CA . ALA A 1 116 ? -18.150 -3.467 30.558 1.00 87.50 116 ALA A CA 1
ATOM 949 C C . ALA A 1 116 ? -17.134 -2.334 30.344 1.00 87.50 116 ALA A C 1
ATOM 951 O O . ALA A 1 116 ? -16.669 -2.124 29.224 1.00 87.50 116 ALA A O 1
ATOM 952 N N . PHE A 1 117 ? -16.723 -1.658 31.422 1.00 88.88 117 PHE A N 1
ATOM 953 C CA . PHE A 1 117 ? -15.746 -0.573 31.351 1.00 88.88 117 PHE A CA 1
ATOM 954 C C . PHE A 1 117 ? -14.382 -1.061 30.853 1.00 88.88 117 PHE A C 1
ATOM 956 O O . PHE A 1 117 ? -13.778 -0.424 29.994 1.00 88.88 117 PHE A O 1
ATOM 963 N N . LYS A 1 118 ? -13.920 -2.228 31.326 1.00 89.44 118 LYS A N 1
ATOM 964 C CA . LYS A 1 118 ? -12.671 -2.852 30.867 1.00 89.44 118 LYS A CA 1
ATOM 965 C C . LYS A 1 118 ? -12.716 -3.179 29.374 1.00 89.44 118 LYS A C 1
ATOM 967 O O . LYS A 1 118 ? -11.758 -2.888 28.664 1.00 89.44 118 LYS A O 1
ATOM 972 N N . LYS A 1 119 ? -13.819 -3.754 28.883 1.00 86.62 119 LYS A N 1
ATOM 973 C CA . LYS A 1 119 ? -13.986 -4.080 27.455 1.00 86.62 119 LYS A CA 1
ATOM 974 C C . LYS A 1 119 ? -13.982 -2.830 26.575 1.00 86.62 119 LYS A C 1
ATOM 976 O O . LYS A 1 119 ? -13.295 -2.817 25.559 1.00 86.62 119 LYS A O 1
ATOM 981 N N . VAL A 1 120 ? -14.683 -1.774 26.991 1.00 87.06 120 VAL A N 1
ATOM 982 C CA . VAL A 1 120 ? -14.698 -0.486 26.276 1.00 87.06 120 VAL A CA 1
ATOM 983 C C . VAL A 1 120 ? -13.306 0.150 26.262 1.00 87.06 120 VAL A C 1
ATOM 985 O O . VAL A 1 120 ? -12.821 0.517 25.196 1.00 87.06 120 VAL A O 1
ATOM 988 N N . LYS A 1 121 ? -12.631 0.214 27.416 1.00 88.56 121 LYS A N 1
ATOM 989 C CA . LYS A 1 121 ? -11.267 0.753 27.537 1.00 88.56 121 LYS A CA 1
ATOM 990 C C . LYS A 1 121 ? -10.266 0.009 26.659 1.00 88.56 121 LYS A C 1
ATOM 992 O O . LYS A 1 121 ? -9.465 0.644 25.986 1.00 88.56 121 LYS A O 1
ATOM 997 N N . ASN A 1 122 ? -10.308 -1.321 26.652 1.00 85.62 122 ASN A N 1
ATOM 998 C CA . ASN A 1 122 ? -9.402 -2.120 25.829 1.00 85.62 122 ASN A CA 1
ATOM 999 C C . ASN A 1 122 ? -9.624 -1.854 24.334 1.00 85.62 122 ASN A C 1
ATOM 1001 O O . ASN A 1 122 ? -8.657 -1.652 23.608 1.00 85.62 122 ASN A O 1
ATOM 1005 N N . ALA A 1 123 ? -10.882 -1.788 23.887 1.00 83.38 123 ALA A N 1
ATOM 1006 C CA . ALA A 1 123 ? -11.192 -1.445 22.501 1.00 83.38 123 ALA A CA 1
ATOM 1007 C C . ALA A 1 123 ? -10.714 -0.027 22.137 1.00 83.38 123 ALA A C 1
ATOM 1009 O O . ALA A 1 123 ? -10.168 0.179 21.058 1.00 83.38 123 ALA A O 1
ATOM 1010 N N . GLU A 1 124 ? -10.870 0.942 23.043 1.00 86.25 124 GLU A N 1
ATOM 1011 C CA . GLU A 1 124 ? -10.384 2.313 22.859 1.00 86.25 124 GLU A CA 1
ATOM 1012 C C . GLU A 1 124 ? -8.853 2.367 22.709 1.00 86.25 124 GLU A C 1
ATOM 1014 O O . GLU A 1 124 ? -8.355 2.979 21.764 1.00 86.25 124 GLU A O 1
ATOM 1019 N N . TYR A 1 125 ? -8.107 1.686 23.585 1.00 85.12 125 TYR A N 1
ATOM 1020 C CA . TYR A 1 125 ? -6.641 1.635 23.519 1.00 85.12 125 TYR A CA 1
ATOM 1021 C C . TYR A 1 125 ? -6.130 1.051 22.201 1.00 85.12 125 TYR A C 1
ATOM 1023 O O . TYR A 1 125 ? -5.217 1.608 21.594 1.00 85.12 125 T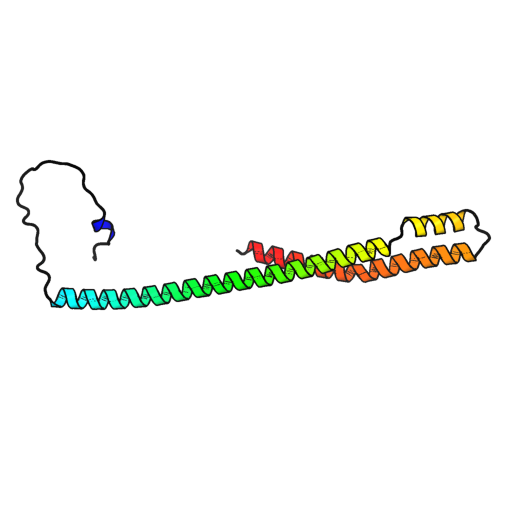YR A O 1
ATOM 1031 N N . GLU A 1 126 ? -6.729 -0.040 21.740 1.00 81.88 126 GLU A N 1
ATOM 1032 C CA . GLU A 1 126 ? -6.343 -0.696 20.490 1.00 81.88 126 GLU A CA 1
ATOM 1033 C C . GLU A 1 126 ? -6.703 0.148 19.252 1.00 81.88 126 GLU A C 1
ATOM 1035 O O . GLU A 1 126 ? -5.915 0.255 18.307 1.00 81.88 126 GLU A O 1
ATOM 1040 N N . ILE A 1 127 ? -7.858 0.826 19.256 1.00 82.50 127 ILE A N 1
ATOM 1041 C CA . ILE A 1 127 ? -8.221 1.780 18.193 1.00 82.50 127 ILE A CA 1
ATOM 1042 C C . ILE A 1 127 ? -7.202 2.923 18.139 1.00 82.50 127 ILE A C 1
ATOM 1044 O O . ILE A 1 127 ? -6.729 3.277 17.062 1.00 82.50 127 ILE A O 1
ATOM 1048 N N . ILE A 1 128 ? -6.821 3.485 19.288 1.00 85.19 128 ILE A N 1
ATOM 1049 C CA . ILE A 1 128 ? -5.809 4.548 19.345 1.00 85.19 128 ILE A CA 1
ATOM 1050 C C . ILE A 1 128 ? -4.449 4.025 18.858 1.00 85.19 128 ILE A C 1
ATOM 1052 O O . ILE A 1 128 ? -3.787 4.689 18.062 1.00 85.19 128 ILE A O 1
ATOM 1056 N N . GLY A 1 129 ? -4.048 2.819 19.269 1.00 81.31 129 GLY A N 1
ATOM 1057 C CA . GLY A 1 129 ? -2.784 2.204 18.850 1.00 81.31 129 GLY A CA 1
ATOM 1058 C C . GLY A 1 129 ? -2.696 1.953 17.341 1.00 81.31 129 GLY A C 1
ATOM 1059 O O . GLY A 1 129 ? -1.624 2.075 16.746 1.00 81.31 129 GLY A O 1
ATOM 1060 N N . THR A 1 130 ? -3.824 1.661 16.693 1.00 82.12 130 THR A N 1
ATOM 1061 C CA . THR A 1 130 ? -3.883 1.390 15.247 1.00 82.12 130 THR A CA 1
ATOM 1062 C C . THR A 1 130 ? -3.973 2.653 14.384 1.00 82.12 130 THR A C 1
ATOM 1064 O O . THR A 1 130 ? -3.580 2.612 13.213 1.00 82.12 130 THR A O 1
ATOM 1067 N N . GLN A 1 131 ? -4.405 3.794 14.939 1.00 85.38 131 GLN A N 1
ATOM 1068 C CA . GLN A 1 131 ? -4.530 5.063 14.204 1.00 85.38 131 GLN A CA 1
ATOM 1069 C C . GLN A 1 131 ? -3.217 5.515 13.556 1.00 85.38 131 GLN A C 1
ATOM 1071 O O . GLN A 1 131 ? -3.219 5.919 12.389 1.00 85.38 131 GLN A O 1
ATOM 1076 N N . GLU A 1 132 ? -2.095 5.421 14.273 1.00 85.88 132 GLU A N 1
ATOM 1077 C CA . GLU A 1 132 ? -0.798 5.860 13.744 1.00 85.88 132 GLU A CA 1
ATOM 1078 C C . GLU A 1 132 ? -0.352 4.982 12.567 1.00 85.88 132 GLU A C 1
ATOM 1080 O O . GLU A 1 132 ? 0.131 5.482 11.549 1.00 85.88 132 GLU A O 1
ATOM 1085 N N . ILE A 1 133 ? -0.605 3.672 12.638 1.00 84.44 133 ILE A N 1
ATOM 1086 C CA . ILE A 1 133 ? -0.242 2.747 11.560 1.00 84.44 133 ILE A CA 1
ATOM 1087 C C . ILE A 1 133 ? -1.092 3.012 10.310 1.00 84.44 133 ILE A C 1
ATOM 1089 O O . ILE A 1 133 ? -0.563 3.045 9.193 1.00 84.44 133 ILE A O 1
ATOM 1093 N N . VAL A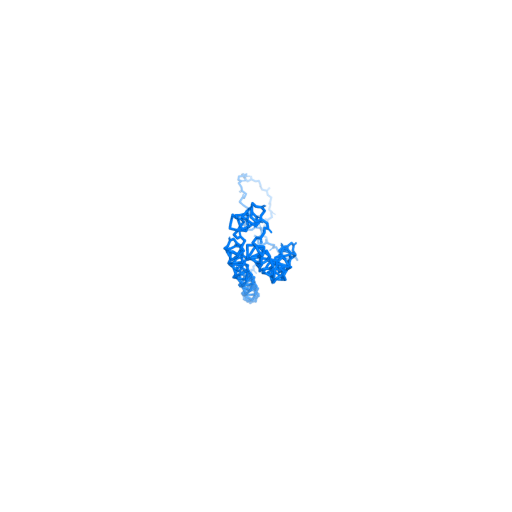 1 134 ? -2.395 3.264 10.481 1.00 86.69 134 VAL A N 1
ATOM 1094 C CA . VAL A 1 134 ? -3.295 3.642 9.379 1.00 86.69 134 VAL A CA 1
ATOM 1095 C C . VAL A 1 134 ? -2.840 4.951 8.734 1.00 86.69 134 VAL A C 1
ATOM 1097 O O . VAL A 1 134 ? -2.759 5.032 7.506 1.00 86.69 134 VAL A O 1
ATOM 1100 N N . LYS A 1 135 ? -2.477 5.955 9.537 1.00 88.81 135 LYS A N 1
ATOM 1101 C CA . LYS A 1 135 ? -1.977 7.246 9.050 1.00 88.81 135 LYS A CA 1
ATOM 1102 C C . LYS A 1 135 ? -0.709 7.084 8.208 1.00 88.81 135 LYS A C 1
ATOM 1104 O O . LYS A 1 135 ? -0.674 7.564 7.075 1.00 88.81 135 LYS A O 1
ATOM 1109 N N . ILE A 1 136 ? 0.271 6.320 8.696 1.00 87.00 136 ILE A N 1
ATOM 1110 C CA . ILE A 1 136 ? 1.503 6.000 7.954 1.00 87.00 136 ILE A CA 1
ATOM 1111 C C . ILE A 1 136 ? 1.178 5.306 6.623 1.00 87.00 136 ILE A C 1
ATOM 1113 O O . ILE A 1 136 ? 1.748 5.646 5.582 1.00 87.00 136 ILE A O 1
ATOM 1117 N N . CYS A 1 137 ? 0.249 4.346 6.627 1.00 86.06 137 CYS A N 1
ATOM 1118 C CA . CYS A 1 137 ? -0.163 3.655 5.406 1.00 86.06 137 CYS A CA 1
ATOM 1119 C C . CYS A 1 137 ? -0.825 4.612 4.403 1.00 86.06 137 CYS A C 1
ATOM 1121 O O . CYS A 1 137 ? -0.489 4.579 3.217 1.00 86.06 137 CYS A O 1
ATOM 1123 N N . ILE A 1 138 ? -1.711 5.500 4.863 1.00 87.25 138 ILE A N 1
ATOM 1124 C CA . ILE A 1 138 ? -2.353 6.526 4.030 1.00 87.25 138 ILE A CA 1
ATOM 1125 C C . ILE A 1 138 ? -1.307 7.464 3.421 1.00 87.25 138 ILE A C 1
ATOM 1127 O O . ILE A 1 138 ? -1.355 7.736 2.219 1.00 87.25 138 ILE A O 1
ATOM 1131 N N . ASP A 1 139 ? -0.355 7.948 4.215 1.00 87.50 139 ASP A N 1
ATOM 1132 C CA . ASP A 1 139 ? 0.682 8.866 3.739 1.00 87.50 139 ASP A CA 1
ATOM 1133 C C . ASP A 1 139 ? 1.596 8.198 2.709 1.00 87.50 139 ASP A C 1
ATOM 1135 O O . ASP A 1 139 ? 1.918 8.794 1.675 1.00 87.50 139 ASP A O 1
ATOM 1139 N N . ARG A 1 140 ? 1.917 6.917 2.911 1.00 84.69 140 ARG A N 1
ATOM 1140 C CA . ARG A 1 140 ? 2.659 6.111 1.936 1.00 84.69 140 ARG A CA 1
ATOM 1141 C C . ARG A 1 140 ? 1.893 5.951 0.623 1.00 84.69 140 ARG A C 1
ATOM 1143 O O . ARG A 1 140 ? 2.463 6.180 -0.444 1.00 84.69 140 ARG A O 1
ATOM 1150 N N . LEU A 1 141 ? 0.598 5.633 0.681 1.00 84.88 141 LEU A N 1
ATOM 1151 C CA . LEU A 1 141 ? -0.268 5.525 -0.501 1.00 84.88 141 LEU A CA 1
ATOM 1152 C C . LEU A 1 141 ? -0.398 6.864 -1.245 1.00 84.88 141 LEU A C 1
ATOM 1154 O O . LEU A 1 141 ? -0.289 6.905 -2.473 1.00 84.88 141 LEU A O 1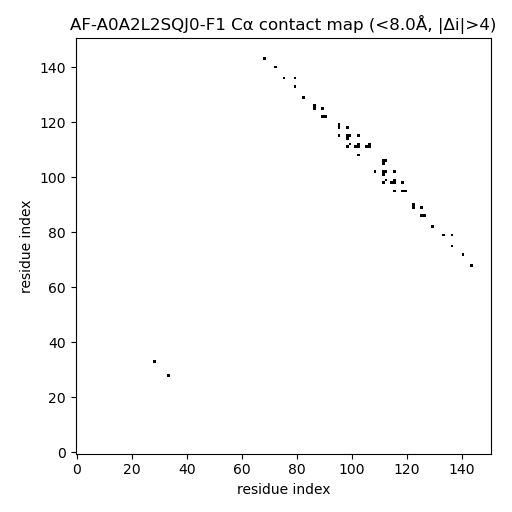
ATOM 1158 N N . LYS A 1 142 ? -0.556 7.978 -0.519 1.00 86.00 142 LYS A N 1
ATOM 1159 C CA . LYS A 1 142 ? -0.545 9.333 -1.100 1.00 86.00 142 LYS A CA 1
ATOM 1160 C C . LYS A 1 142 ? 0.788 9.638 -1.785 1.00 86.00 142 LYS A C 1
ATOM 1162 O O . LYS A 1 142 ? 0.791 10.214 -2.874 1.00 86.00 142 LYS A O 1
ATOM 1167 N N . GLY A 1 143 ? 1.905 9.241 -1.173 1.00 84.44 143 GLY A N 1
ATOM 1168 C CA . GLY A 1 143 ? 3.243 9.366 -1.749 1.00 84.44 143 GLY A CA 1
ATOM 1169 C C . GLY A 1 143 ? 3.368 8.633 -3.086 1.00 84.44 143 GLY A C 1
ATOM 1170 O O . GLY A 1 143 ? 3.819 9.225 -4.067 1.00 84.44 143 GLY A O 1
ATOM 1171 N N . HIS A 1 144 ? 2.891 7.388 -3.158 1.00 79.56 144 HIS A N 1
ATOM 1172 C CA . HIS A 1 144 ? 2.866 6.621 -4.408 1.00 79.56 144 HIS A CA 1
ATOM 1173 C C . HIS A 1 144 ? 1.980 7.263 -5.479 1.00 79.56 144 HIS A C 1
ATOM 1175 O O . HIS A 1 144 ? 2.417 7.404 -6.620 1.00 79.56 144 HIS A O 1
ATOM 1181 N N . ARG A 1 145 ? 0.779 7.733 -5.117 1.00 78.56 145 ARG A N 1
ATOM 1182 C CA . ARG A 1 145 ? -0.121 8.422 -6.057 1.00 78.56 145 ARG A CA 1
ATOM 1183 C C . ARG A 1 145 ? 0.534 9.658 -6.680 1.00 78.56 145 ARG A C 1
ATOM 1185 O O . ARG A 1 145 ? 0.414 9.861 -7.881 1.00 78.56 145 ARG A O 1
ATOM 1192 N N . LYS A 1 146 ? 1.252 10.469 -5.894 1.00 79.06 146 LYS A N 1
ATOM 1193 C CA . LYS A 1 146 ? 1.960 11.659 -6.407 1.00 79.06 146 LYS A CA 1
ATOM 1194 C C . LYS A 1 146 ? 3.083 11.308 -7.387 1.00 79.06 146 LYS A C 1
ATOM 1196 O O . LYS A 1 146 ? 3.306 12.063 -8.326 1.00 79.06 146 LYS A O 1
ATOM 1201 N N . LYS A 1 147 ? 3.786 10.191 -7.171 1.00 71.25 147 LYS A N 1
ATOM 1202 C CA . LYS A 1 147 ? 4.852 9.725 -8.075 1.00 71.25 147 LYS A CA 1
ATOM 1203 C C . LYS A 1 147 ? 4.297 9.230 -9.411 1.00 71.25 147 LYS A C 1
ATOM 1205 O O . LYS A 1 147 ? 4.886 9.529 -10.438 1.00 71.25 147 LYS A O 1
ATOM 1210 N N . PHE A 1 148 ? 3.144 8.562 -9.401 1.00 63.59 148 PHE A N 1
ATOM 1211 C CA . PHE A 1 148 ? 2.487 8.091 -10.626 1.00 63.59 148 PHE A CA 1
ATOM 1212 C C . PHE A 1 148 ? 1.944 9.215 -11.518 1.00 63.59 148 PHE A C 1
ATOM 1214 O O . PHE A 1 148 ? 1.900 9.036 -12.720 1.00 63.59 148 PHE A O 1
ATOM 1221 N N . VAL A 1 149 ? 1.570 10.376 -10.968 1.00 60.00 149 VAL A N 1
ATOM 1222 C CA . VAL A 1 149 ? 1.082 11.528 -11.765 1.00 60.00 149 VAL A CA 1
ATOM 1223 C C . VAL A 1 149 ? 2.209 12.229 -12.547 1.00 60.00 149 VAL A C 1
ATOM 1225 O O . VAL A 1 149 ? 1.936 13.057 -13.409 1.00 60.00 149 VAL A O 1
ATOM 1228 N N . LYS A 1 150 ? 3.481 11.939 -12.239 1.00 52.91 150 LYS A N 1
ATOM 1229 C CA . LYS A 1 150 ? 4.640 12.533 -12.927 1.00 52.91 150 LYS A CA 1
ATOM 1230 C C . LYS A 1 150 ? 5.116 11.750 -14.158 1.00 52.91 150 LYS A C 1
ATOM 1232 O O . LYS A 1 150 ? 5.964 12.280 -14.872 1.00 52.91 150 LYS A O 1
ATOM 1237 N N . TYR A 1 151 ? 4.612 10.538 -14.364 1.00 47.31 151 TYR A N 1
ATOM 1238 C CA . TYR A 1 151 ? 4.858 9.710 -15.546 1.00 47.31 151 TYR A CA 1
ATOM 1239 C C . TYR A 1 151 ? 3.645 9.766 -16.471 1.00 47.31 151 TYR A C 1
ATOM 1241 O O . TYR A 1 151 ? 3.860 9.697 -17.699 1.00 47.31 151 TYR A O 1
#

Nearest PDB structures (foldseek):
  4jps-assembly1_B  TM=4.739E-01  e=7.704E-01  Homo sapiens
  8tgd-assembly1_B  TM=4.939E-01  e=2.820E+00  Homo sapiens
  8ilv-assembly1_B  TM=4.930E-01  e=5.395E+00  Homo sapiens
  8tsc-assembly1_B  TM=3.374E-01  e=3.211E+00  Homo sapiens

Mean predicted aligned error: 15.43 Å

Sequence (151 aa):
MPLSIKSMFSLKKDMAPKSEEEEPIVKSYTMNDYKKENEDLKCEIKILQEQLTRRFQNARDVEHDVLEHRVLLNKTLRVLQSLDQQLGAIYDRKGIEKAIVKAANEPKLIYYKAEAFKKVKNAEYEIIGTQEIVKICIDRLKGHRKKFVKY

Radius of gyration: 38.59 Å; Cα contacts (8 Å, |Δi|>4): 29; chains: 1; bounding box: 67×28×116 Å

Solvent-accessible surface area (backbone atoms only — not comparable to full-atom values): 8840 Å² total; per-residue (Å²): 136,84,84,61,78,75,67,80,72,70,82,78,77,86,81,84,92,78,92,74,93,69,74,75,82,72,76,78,80,46,77,65,54,57,52,50,51,51,53,53,49,52,51,50,52,50,52,49,51,52,51,50,51,52,52,50,50,53,51,48,52,52,51,49,54,53,49,54,51,51,54,51,50,51,52,52,50,52,53,52,54,52,50,52,54,50,49,58,66,60,55,43,60,68,61,45,50,52,31,44,52,51,21,66,76,41,69,87,44,63,65,40,46,51,52,26,52,50,50,52,50,52,39,50,54,52,53,58,64,46,47,60,57,51,49,54,50,50,52,52,52,52,52,52,55,61,57,59,75,76,111

Organism: NCBI:txid56646

Secondary structure (DSSP, 8-state):
-PPPGGGGG---------------------HHHHHHHHHHHHHHHHHHHHHHHHHHHHHHHHHHHHHHHHHHHHHHHHHHHHHHHHHHHH--HHHHHHHHHHHHH-TT-HHHHHHHHHHHHHHHHHHHHHHHHHHHHHHHHHHHHHHHTT-